Protein AF-A0A1H7V1J3-F1 (afdb_monomer_lite)

Radius of gyration: 24.58 Å; chains: 1; bounding box: 42×19×80 Å

Foldseek 3Di:
DVVVVVVVVVVVVVVVVVVVVVVPPDPPQPADAPVPQCKDKDDDQLWKIKIAGQGWHFKKKKWWFADPPPGDTDIDIFDTDTHGDMTMDGHPDGNRTDDIDMHHD

Secondary structure (DSSP, 8-state):
-HHHHHHHHHHHHHHHHHHHHHHH-----PPPPTTTTTEEEEEETTTEEEEEESSS-EEEEEEEEE-SSS--EEEEE---EETTSPEEEE-SSTT-EEEEEEEE-

Structure (mmCIF, N/CA/C/O backbone):
data_AF-A0A1H7V1J3-F1
#
_entry.id   AF-A0A1H7V1J3-F1
#
loop_
_atom_site.group_PDB
_atom_site.id
_atom_site.type_symbol
_atom_site.label_atom_id
_atom_site.label_alt_id
_atom_site.label_comp_id
_atom_site.label_asym_id
_atom_site.label_entity_id
_atom_site.label_seq_id
_atom_site.pdbx_PDB_ins_code
_atom_site.Cartn_x
_atom_site.Cartn_y
_atom_site.Cartn_z
_atom_site.occupancy
_atom_site.B_iso_or_equiv
_atom_site.auth_seq_id
_atom_site.auth_comp_id
_atom_site.auth_asym_id
_atom_site.auth_atom_id
_atom_site.pdbx_PDB_model_num
ATOM 1 N N . MET A 1 1 ? -21.817 -7.392 63.928 1.00 52.62 1 MET A N 1
ATOM 2 C CA . MET A 1 1 ? -20.624 -6.960 63.150 1.00 52.62 1 MET A CA 1
ATOM 3 C C . MET A 1 1 ? -20.350 -7.746 61.851 1.00 52.62 1 MET A C 1
ATOM 5 O O . MET A 1 1 ? -19.589 -7.249 61.032 1.00 52.62 1 MET A O 1
ATOM 9 N N . ARG A 1 2 ? -20.942 -8.930 61.594 1.00 58.50 2 ARG A N 1
ATOM 10 C CA . ARG A 1 2 ? -20.648 -9.720 60.371 1.00 58.50 2 ARG A CA 1
ATOM 11 C C . ARG A 1 2 ? -21.320 -9.210 59.073 1.00 58.50 2 ARG A C 1
ATOM 13 O O . ARG A 1 2 ? -20.748 -9.408 58.008 1.00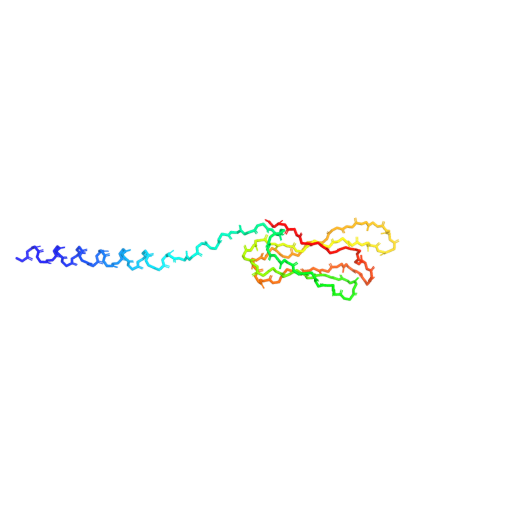 58.50 2 ARG A O 1
ATOM 20 N N . SER A 1 3 ? -22.463 -8.512 59.141 1.00 59.75 3 SER A N 1
ATOM 21 C CA . SER A 1 3 ? -23.171 -8.003 57.941 1.00 59.75 3 SER A CA 1
ATOM 22 C C . SER A 1 3 ? -22.531 -6.778 57.283 1.00 59.75 3 SER A C 1
ATOM 24 O O . SER A 1 3 ? -22.485 -6.711 56.060 1.00 59.75 3 SER A O 1
ATOM 26 N N . ALA A 1 4 ? -21.986 -5.836 58.059 1.00 56.97 4 ALA A N 1
ATOM 27 C CA . ALA A 1 4 ? -21.403 -4.606 57.508 1.00 56.97 4 ALA A CA 1
ATOM 28 C C . ALA A 1 4 ? -20.157 -4.879 56.641 1.00 56.97 4 ALA A C 1
ATOM 30 O O . ALA A 1 4 ? -19.987 -4.274 55.588 1.00 56.97 4 ALA A O 1
ATOM 31 N N . LYS A 1 5 ? -19.330 -5.862 57.031 1.00 56.19 5 LYS A N 1
ATOM 32 C CA . LYS A 1 5 ? -18.171 -6.302 56.234 1.00 56.19 5 LYS A CA 1
ATOM 33 C C . LYS A 1 5 ? -18.569 -6.924 54.892 1.00 56.19 5 LYS A C 1
ATOM 35 O O . LYS A 1 5 ? -17.848 -6.752 53.918 1.00 56.19 5 LYS A O 1
ATOM 40 N N . ARG A 1 6 ? -19.708 -7.626 54.831 1.00 60.03 6 ARG A N 1
ATOM 41 C CA . ARG A 1 6 ? -20.206 -8.227 53.583 1.00 60.03 6 ARG A CA 1
ATOM 42 C C . ARG A 1 6 ? -20.731 -7.162 52.621 1.00 60.03 6 ARG A C 1
ATOM 44 O O . ARG A 1 6 ? -20.384 -7.211 51.454 1.00 60.03 6 ARG A O 1
ATOM 51 N N . LEU A 1 7 ? -21.473 -6.173 53.122 1.00 61.53 7 LEU A N 1
ATOM 52 C CA . LEU A 1 7 ? -21.959 -5.043 52.317 1.00 61.53 7 LEU A CA 1
ATOM 53 C C . LEU A 1 7 ? -20.816 -4.207 51.724 1.00 61.53 7 LEU A C 1
ATOM 55 O O . LEU A 1 7 ? -20.851 -3.878 50.542 1.00 61.53 7 LEU A O 1
ATOM 59 N N . ALA A 1 8 ? -19.781 -3.922 52.519 1.00 63.12 8 ALA A N 1
ATOM 60 C CA . ALA A 1 8 ? -18.601 -3.208 52.039 1.00 63.12 8 ALA A CA 1
ATOM 61 C C . ALA A 1 8 ? -17.849 -3.996 50.951 1.00 63.12 8 ALA A C 1
ATOM 63 O O . ALA A 1 8 ? -17.452 -3.420 49.943 1.00 63.12 8 ALA A O 1
ATOM 64 N N . ALA A 1 9 ? -17.710 -5.317 51.111 1.00 62.62 9 ALA A N 1
ATOM 65 C CA . ALA A 1 9 ? -17.076 -6.165 50.103 1.00 62.62 9 ALA A CA 1
ATOM 66 C C . ALA A 1 9 ? -17.862 -6.183 48.779 1.00 62.62 9 ALA A C 1
ATOM 68 O O . ALA A 1 9 ? -17.265 -6.033 47.716 1.00 62.62 9 ALA A O 1
ATOM 69 N N . SER A 1 10 ? -19.194 -6.294 48.830 1.00 62.75 10 SER A N 1
ATOM 70 C CA . SER A 1 10 ? -20.047 -6.270 47.633 1.00 62.75 10 SER A CA 1
ATOM 71 C C . SER A 1 10 ? -19.961 -4.945 46.876 1.00 62.75 10 SER A C 1
ATOM 73 O O . SER A 1 10 ? -19.905 -4.943 45.650 1.00 62.75 10 SER A O 1
ATOM 75 N N . ALA A 1 11 ? -19.928 -3.822 47.600 1.00 64.31 11 ALA A N 1
ATOM 76 C CA . ALA A 1 11 ? -19.838 -2.494 47.001 1.00 64.31 11 ALA A CA 1
ATOM 77 C C . ALA A 1 11 ? -18.503 -2.283 46.275 1.00 64.31 11 ALA A C 1
ATOM 79 O O . ALA A 1 11 ? -18.497 -1.755 45.169 1.00 64.31 11 ALA A O 1
ATOM 80 N N . VAL A 1 12 ? -17.395 -2.749 46.864 1.00 69.31 12 VAL A N 1
ATOM 81 C CA . VAL A 1 12 ? -16.057 -2.676 46.254 1.00 69.31 12 VAL A CA 1
ATOM 82 C C . VAL A 1 12 ? -15.966 -3.538 44.998 1.00 69.31 12 VAL A C 1
ATOM 84 O O . VAL A 1 12 ? -15.387 -3.113 44.004 1.00 69.31 12 VAL A O 1
ATOM 87 N N . ILE A 1 13 ? -16.556 -4.736 45.014 1.00 67.94 13 ILE A N 1
ATOM 88 C CA . ILE A 1 13 ? -16.568 -5.605 43.833 1.00 67.94 13 ILE A CA 1
ATOM 89 C C . ILE A 1 13 ? -17.389 -4.954 42.720 1.00 67.94 13 ILE A C 1
ATOM 91 O O . ILE A 1 13 ? -16.896 -4.855 41.604 1.00 67.94 13 ILE A O 1
ATOM 95 N N . ALA A 1 14 ? -18.587 -4.448 43.031 1.00 66.81 14 ALA A N 1
ATOM 96 C CA . ALA A 1 14 ? -19.468 -3.817 42.052 1.00 66.81 14 ALA A CA 1
ATOM 97 C C . ALA A 1 14 ? -18.823 -2.586 41.395 1.00 66.81 14 ALA A C 1
ATOM 99 O O . ALA A 1 14 ? -18.857 -2.461 40.168 1.00 66.81 14 ALA A O 1
ATOM 100 N N . THR A 1 15 ? -18.189 -1.712 42.185 1.00 62.75 15 THR A N 1
ATOM 101 C CA . THR A 1 15 ? -17.474 -0.543 41.655 1.00 62.75 15 THR A CA 1
ATOM 102 C C . THR A 1 15 ? -16.237 -0.940 40.861 1.00 62.75 15 THR A C 1
ATOM 104 O O . THR A 1 15 ? -15.989 -0.342 39.818 1.00 62.75 15 THR A O 1
ATOM 107 N N . ALA A 1 16 ? -15.504 -1.978 41.275 1.00 61.44 16 ALA A N 1
ATOM 108 C CA . ALA A 1 16 ? -14.367 -2.491 40.516 1.00 61.44 16 ALA A CA 1
ATOM 109 C C . ALA A 1 16 ? -14.791 -3.090 39.165 1.00 61.44 16 ALA A C 1
ATOM 111 O O . ALA A 1 16 ? -14.152 -2.802 38.157 1.00 61.44 16 ALA A O 1
ATOM 112 N N . THR A 1 17 ? -15.884 -3.862 39.111 1.00 64.44 17 THR A N 1
ATOM 113 C CA . THR A 1 17 ? -16.438 -4.382 37.845 1.00 64.44 17 THR A CA 1
ATOM 114 C C . THR A 1 17 ? -16.991 -3.283 36.943 1.00 64.44 17 THR A C 1
ATOM 116 O O . THR A 1 17 ? -16.825 -3.345 35.729 1.00 64.44 17 THR A O 1
ATOM 119 N N . ALA A 1 18 ? -17.629 -2.258 37.514 1.00 60.00 18 ALA A N 1
ATOM 120 C CA . ALA A 1 18 ? -18.100 -1.120 36.733 1.00 60.00 18 ALA A CA 1
ATOM 121 C C . ALA A 1 18 ? -16.919 -0.324 36.154 1.00 60.00 18 ALA A C 1
ATOM 123 O O . ALA A 1 18 ? -16.937 0.040 34.980 1.00 60.00 18 ALA A O 1
ATOM 124 N N . ALA A 1 19 ? -15.864 -0.115 36.946 1.00 57.97 19 ALA A N 1
ATOM 125 C CA . ALA A 1 19 ? -14.651 0.562 36.505 1.00 57.97 19 ALA A CA 1
ATOM 126 C C . ALA A 1 19 ? -13.921 -0.218 35.400 1.00 57.97 19 ALA A C 1
ATOM 128 O O . ALA A 1 19 ? -13.510 0.383 34.412 1.00 57.97 19 ALA A O 1
ATOM 129 N N . THR A 1 20 ? -13.804 -1.546 35.500 1.00 59.47 20 THR A N 1
ATOM 130 C CA . THR A 1 20 ? -13.191 -2.354 34.430 1.00 59.47 20 THR A CA 1
ATOM 131 C C . THR A 1 20 ? -14.026 -2.371 33.152 1.00 59.47 20 THR A C 1
ATOM 133 O O . THR A 1 20 ? -13.452 -2.302 32.068 1.00 59.47 20 THR A O 1
ATOM 136 N N . ALA A 1 21 ? -15.359 -2.376 33.245 1.00 60.97 21 ALA A N 1
ATOM 137 C CA . ALA A 1 21 ? -16.229 -2.264 32.072 1.00 60.97 21 ALA A CA 1
ATOM 138 C C . ALA A 1 21 ? -16.096 -0.899 31.365 1.00 60.97 21 ALA A C 1
ATOM 140 O O . ALA A 1 21 ? -16.041 -0.844 30.139 1.00 60.97 21 ALA A O 1
ATOM 141 N N . LEU A 1 22 ? -15.987 0.195 32.127 1.00 59.12 22 LEU A N 1
ATOM 142 C CA . LEU A 1 22 ? -15.791 1.548 31.588 1.00 59.12 22 LEU A CA 1
ATOM 143 C C . LEU A 1 22 ? -14.421 1.730 30.919 1.00 59.12 22 LEU A C 1
ATOM 145 O O . LEU A 1 22 ? -14.325 2.429 29.916 1.00 59.12 22 LEU A O 1
ATOM 149 N N . VAL A 1 23 ? -13.372 1.085 31.436 1.00 58.66 23 VAL A N 1
ATOM 150 C CA . VAL A 1 23 ? -12.020 1.148 30.848 1.00 58.66 23 VAL A CA 1
ATOM 151 C C . VAL A 1 23 ? -11.883 0.228 29.624 1.00 58.66 23 VAL A C 1
ATOM 153 O O . VAL A 1 23 ? -11.101 0.520 28.725 1.00 58.66 23 VAL A O 1
ATOM 156 N N . GLY A 1 24 ? -12.662 -0.857 29.552 1.00 54.56 24 GLY A N 1
ATOM 157 C CA . GLY A 1 24 ? -12.685 -1.778 28.408 1.00 54.56 24 GLY A CA 1
ATOM 158 C C . GLY A 1 24 ? -13.578 -1.342 27.240 1.00 54.56 24 GLY A C 1
ATOM 159 O O . GLY A 1 24 ? -13.484 -1.917 26.159 1.00 54.56 24 GLY A O 1
ATOM 160 N N . GLY A 1 25 ? -14.430 -0.331 27.435 1.00 48.38 25 GLY A N 1
ATOM 161 C CA . GLY A 1 25 ? -15.327 0.228 26.419 1.00 48.38 25 GLY A CA 1
ATOM 162 C C . GLY A 1 25 ? -14.615 1.126 25.405 1.00 48.38 25 GLY A C 1
ATOM 163 O O . GLY A 1 25 ? -15.020 2.267 25.199 1.00 48.38 25 GLY A O 1
ATOM 164 N N . GLY A 1 26 ? -13.538 0.641 24.787 1.00 56.41 26 GLY A N 1
ATOM 165 C CA . GLY A 1 26 ? -12.984 1.280 23.599 1.00 56.41 26 GLY A CA 1
ATOM 166 C C . GLY A 1 26 ? -13.996 1.187 22.458 1.00 56.41 26 GLY A C 1
ATOM 167 O O . GLY A 1 26 ? -14.579 0.128 22.226 1.00 56.41 26 GLY A O 1
ATOM 168 N N . VAL A 1 27 ? -14.229 2.294 21.753 1.00 55.44 27 VAL A N 1
ATOM 169 C CA . VAL A 1 27 ? -15.036 2.288 20.530 1.00 55.44 27 VAL A CA 1
ATOM 170 C C . VAL A 1 27 ? -14.391 1.327 19.530 1.00 55.44 27 VAL A C 1
ATOM 172 O O . VAL A 1 27 ? -13.307 1.587 19.016 1.00 55.44 27 VAL A O 1
ATOM 175 N N . ALA A 1 28 ? -15.028 0.187 19.272 1.00 56.22 28 ALA A N 1
ATOM 176 C CA . ALA A 1 28 ? -14.642 -0.669 18.162 1.00 56.22 28 ALA A CA 1
ATOM 177 C C . ALA A 1 28 ? -14.957 0.105 16.876 1.00 56.22 28 ALA A C 1
ATOM 179 O O . ALA A 1 28 ? -16.103 0.143 16.429 1.00 56.22 28 ALA A O 1
ATOM 180 N N . GLN A 1 29 ? -13.964 0.810 16.330 1.00 64.25 29 GLN A N 1
ATOM 181 C CA . GLN A 1 29 ? -14.094 1.439 15.023 1.00 64.25 29 GLN A CA 1
ATOM 182 C C . GLN A 1 29 ? -14.300 0.315 14.007 1.00 64.25 29 GLN A C 1
ATOM 184 O O . GLN A 1 29 ? -13.418 -0.520 13.812 1.00 64.25 29 GLN A O 1
ATOM 189 N N . ALA A 1 30 ? -15.500 0.253 13.428 1.00 68.62 30 ALA A N 1
ATOM 190 C CA . ALA A 1 30 ? -15.822 -0.724 12.401 1.00 68.62 30 ALA A CA 1
ATOM 191 C C . ALA A 1 30 ? -14.848 -0.542 11.233 1.00 68.62 30 ALA A C 1
ATOM 193 O O . ALA A 1 30 ? -14.729 0.562 10.699 1.00 68.62 30 ALA A O 1
ATOM 194 N N . ASP A 1 31 ? -14.136 -1.614 10.886 1.00 82.19 31 ASP A N 1
ATOM 195 C CA . ASP A 1 31 ? -13.220 -1.608 9.753 1.00 82.19 31 ASP A CA 1
ATOM 196 C C . ASP A 1 31 ? -14.020 -1.372 8.472 1.00 82.19 31 ASP A C 1
ATOM 198 O O . ASP A 1 31 ? -14.978 -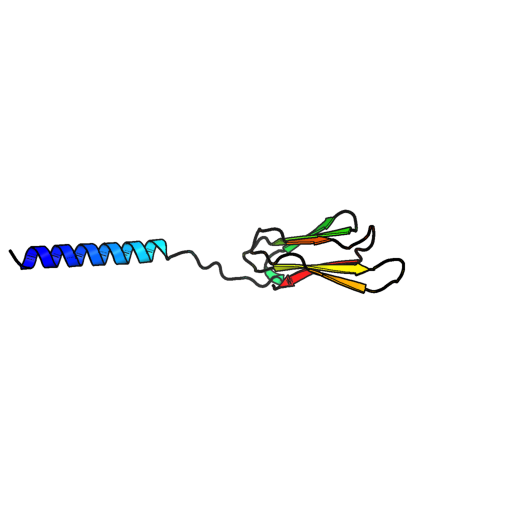2.101 8.187 1.00 82.19 31 ASP A O 1
ATOM 202 N N . VAL A 1 32 ? -13.668 -0.325 7.731 1.00 88.81 32 VAL A N 1
ATOM 203 C CA . VAL A 1 32 ? -14.265 -0.063 6.423 1.00 88.81 32 VAL A CA 1
ATOM 204 C C . VAL A 1 32 ? -13.401 -0.689 5.328 1.00 88.81 32 VAL A C 1
ATOM 206 O O . VAL A 1 32 ? -12.177 -0.601 5.395 1.00 88.81 32 VAL A O 1
ATOM 209 N N . PRO A 1 33 ? -13.990 -1.287 4.278 1.00 89.69 33 PRO A N 1
ATOM 210 C CA . PRO A 1 33 ? -13.222 -1.781 3.140 1.00 89.69 33 PRO A CA 1
ATOM 211 C C . PRO A 1 33 ? -12.354 -0.677 2.526 1.00 89.69 33 PRO A C 1
ATOM 213 O O . PRO A 1 33 ? -12.815 0.459 2.392 1.00 89.69 33 PRO A O 1
ATOM 216 N N . VAL A 1 34 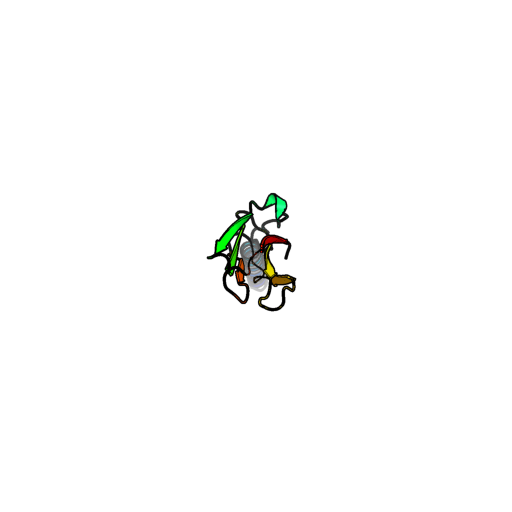? -11.149 -1.010 2.052 1.00 89.31 34 VAL A N 1
ATOM 217 C CA . VAL A 1 34 ? -10.224 -0.034 1.433 1.00 89.31 34 VAL A CA 1
ATOM 218 C C . VAL A 1 34 ? -10.854 0.832 0.333 1.00 89.31 34 VAL A C 1
ATOM 220 O O . VAL A 1 34 ? -10.528 2.010 0.217 1.00 89.31 34 VAL A O 1
ATOM 223 N N . GLY A 1 35 ? -11.808 0.297 -0.440 1.00 85.31 35 GLY A N 1
ATOM 224 C CA . GLY A 1 35 ? -12.523 1.055 -1.479 1.00 85.31 35 GLY A CA 1
ATOM 225 C C . GLY A 1 35 ? -13.459 2.147 -0.942 1.00 85.31 35 GLY A C 1
ATOM 226 O O . GLY A 1 35 ? -13.849 3.041 -1.685 1.00 85.31 35 GLY A O 1
ATOM 227 N N . GLN A 1 36 ? -13.812 2.083 0.341 1.00 88.44 36 GLN A N 1
ATOM 228 C CA . GLN A 1 36 ? -14.611 3.080 1.053 1.00 88.44 36 GLN A CA 1
ATOM 229 C C . GLN A 1 36 ? -13.758 3.931 1.998 1.00 88.44 36 GLN A C 1
ATOM 231 O O . GLN A 1 36 ? -14.222 4.973 2.444 1.00 88.44 36 GLN A O 1
ATOM 236 N N . ALA A 1 37 ? -12.516 3.526 2.278 1.00 88.50 37 ALA A N 1
ATOM 237 C CA . ALA A 1 37 ? -11.680 4.124 3.311 1.00 88.50 37 ALA A CA 1
ATOM 238 C C . ALA A 1 37 ? -10.983 5.446 2.927 1.00 88.50 37 ALA A C 1
ATOM 240 O O . ALA A 1 37 ? -10.166 5.953 3.697 1.00 88.50 37 ALA A O 1
ATOM 241 N N . ASN A 1 38 ? -11.300 5.985 1.743 1.00 92.38 38 ASN A N 1
ATOM 242 C CA . ASN A 1 38 ? -10.699 7.178 1.142 1.00 92.38 38 ASN A CA 1
ATOM 243 C C . ASN A 1 38 ? -9.161 7.175 1.232 1.00 92.38 38 ASN A C 1
ATOM 245 O O . ASN A 1 38 ? -8.550 8.009 1.898 1.00 92.38 38 ASN A O 1
ATOM 249 N N . CYS A 1 39 ? -8.541 6.165 0.618 1.00 93.38 39 CYS A N 1
ATOM 250 C CA . CYS A 1 39 ? -7.094 5.997 0.632 1.00 93.38 39 CYS A CA 1
ATOM 251 C C . CYS A 1 39 ? -6.409 6.812 -0.466 1.00 93.38 39 CYS A C 1
ATOM 253 O O . CYS A 1 39 ? -6.719 6.670 -1.650 1.00 93.38 39 CYS A O 1
ATOM 255 N N . HIS A 1 40 ? -5.414 7.597 -0.073 1.00 94.12 40 HIS A N 1
ATOM 256 C CA . HIS A 1 40 ? -4.568 8.382 -0.962 1.00 94.12 40 HIS A CA 1
ATOM 257 C C . HIS A 1 40 ? -3.259 7.655 -1.239 1.00 94.12 40 HIS A C 1
ATOM 259 O O . HIS A 1 40 ? -2.650 7.078 -0.336 1.00 94.12 40 HIS A O 1
ATOM 265 N N . LEU A 1 41 ? -2.820 7.701 -2.496 1.00 94.56 41 LEU A N 1
ATOM 266 C CA . LEU A 1 41 ? -1.562 7.119 -2.949 1.00 94.56 41 LEU A CA 1
ATOM 267 C C . LEU A 1 41 ? -0.570 8.227 -3.291 1.00 94.56 41 LEU A C 1
ATOM 269 O O 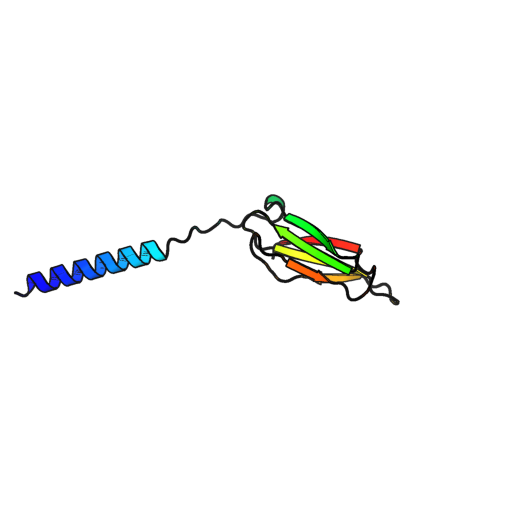. LEU A 1 41 ? -0.883 9.133 -4.062 1.00 94.56 41 LEU A O 1
ATOM 273 N N . TYR A 1 42 ? 0.646 8.118 -2.769 1.00 93.44 42 TYR A N 1
ATOM 274 C CA . TYR A 1 42 ? 1.709 9.090 -2.994 1.00 93.44 42 TYR A CA 1
ATOM 275 C C . TYR A 1 42 ? 2.902 8.413 -3.672 1.00 93.44 42 TYR A C 1
ATOM 277 O O . TYR A 1 42 ? 3.551 7.570 -3.047 1.00 93.44 42 TYR A O 1
ATOM 285 N N . PRO A 1 43 ? 3.217 8.747 -4.936 1.00 91.69 43 PRO A N 1
ATOM 286 C CA . PRO A 1 43 ? 4.428 8.267 -5.585 1.00 91.69 43 PRO A CA 1
ATOM 287 C C . PRO A 1 43 ? 5.668 8.943 -4.993 1.00 91.69 43 PRO A C 1
ATOM 289 O O . PRO A 1 43 ? 5.692 10.153 -4.773 1.00 91.69 43 PRO A O 1
ATOM 292 N N . ILE A 1 44 ? 6.728 8.165 -4.787 1.00 90.06 44 ILE A N 1
ATOM 293 C CA . ILE A 1 44 ? 8.034 8.642 -4.333 1.00 90.06 44 ILE A CA 1
ATOM 294 C C . ILE A 1 44 ? 9.037 8.414 -5.461 1.00 90.06 44 ILE A C 1
ATOM 296 O O . ILE A 1 44 ? 9.373 7.270 -5.753 1.00 90.06 44 ILE A O 1
ATOM 300 N N . PHE A 1 45 ? 9.504 9.494 -6.095 1.00 85.81 45 PHE A N 1
ATOM 301 C CA . PHE A 1 45 ? 10.635 9.520 -7.042 1.00 85.81 45 PHE A CA 1
ATOM 302 C C . PHE A 1 45 ? 10.683 8.384 -8.095 1.00 85.81 45 PHE A C 1
ATOM 304 O O . PHE A 1 45 ? 11.767 7.934 -8.461 1.00 85.81 45 PHE A O 1
ATOM 311 N N . ASN A 1 46 ? 9.534 7.887 -8.577 1.00 83.94 46 ASN A N 1
ATOM 312 C CA . ASN A 1 46 ? 9.433 6.700 -9.452 1.00 83.94 46 ASN A CA 1
ATOM 313 C C . ASN A 1 46 ? 10.183 5.450 -8.934 1.00 83.94 46 ASN A C 1
ATOM 315 O O . ASN A 1 46 ? 10.541 4.553 -9.702 1.00 83.94 46 ASN A O 1
ATOM 319 N N . THR A 1 47 ? 10.427 5.386 -7.628 1.00 90.44 47 THR A N 1
ATOM 320 C CA . THR A 1 47 ? 11.109 4.294 -6.926 1.00 90.44 47 THR A CA 1
ATOM 321 C C . THR A 1 47 ? 10.237 3.677 -5.856 1.00 90.44 47 THR A C 1
ATOM 323 O O . THR A 1 47 ? 10.487 2.546 -5.473 1.00 90.44 47 THR A O 1
ATOM 326 N N . GLY A 1 48 ? 9.221 4.372 -5.357 1.00 92.56 48 GLY A N 1
ATOM 327 C CA . GLY A 1 48 ? 8.383 3.869 -4.281 1.00 92.56 48 GLY A CA 1
ATOM 328 C C . GLY A 1 48 ? 7.002 4.487 -4.265 1.00 92.56 48 GLY A C 1
ATOM 329 O O . GLY A 1 48 ? 6.660 5.348 -5.076 1.00 92.56 48 GLY A O 1
ATOM 330 N N . GLY A 1 49 ? 6.201 4.032 -3.317 1.00 94.81 49 GLY A N 1
ATOM 331 C CA . GLY A 1 49 ? 4.858 4.537 -3.114 1.00 94.81 49 GLY A CA 1
ATOM 332 C C . GLY A 1 49 ? 4.459 4.441 -1.655 1.00 94.81 49 GLY A C 1
ATOM 333 O O . GLY A 1 49 ? 4.923 3.561 -0.927 1.00 94.81 49 GLY A O 1
ATOM 334 N N . MET A 1 50 ? 3.594 5.359 -1.248 1.00 95.06 50 MET A N 1
ATOM 335 C CA . MET A 1 50 ? 2.952 5.361 0.059 1.00 95.06 50 MET A CA 1
ATOM 336 C C . MET A 1 50 ? 1.444 5.324 -0.115 1.00 95.06 50 MET A C 1
ATOM 338 O O . MET A 1 50 ? 0.919 5.859 -1.090 1.00 95.06 50 MET A O 1
ATOM 342 N N . ALA A 1 51 ? 0.765 4.722 0.849 1.00 94.44 51 ALA A N 1
ATOM 343 C CA . ALA A 1 51 ? -0.674 4.787 1.004 1.00 94.44 51 ALA A CA 1
ATOM 344 C C . ALA A 1 51 ? -1.014 5.344 2.389 1.00 94.44 51 ALA A C 1
ATOM 346 O O . ALA A 1 51 ? -0.331 5.044 3.374 1.00 94.44 51 ALA A O 1
ATOM 347 N N . ASN A 1 52 ? -2.063 6.157 2.449 1.00 94.25 52 ASN A N 1
ATOM 348 C CA . ASN A 1 52 ? -2.647 6.647 3.691 1.00 94.25 52 ASN A CA 1
ATOM 349 C C . ASN A 1 52 ? -4.169 6.652 3.558 1.00 94.25 52 ASN A C 1
ATOM 351 O O . ASN A 1 52 ? -4.674 7.173 2.566 1.00 94.25 52 ASN A O 1
ATOM 355 N N . CYS A 1 53 ? -4.887 6.077 4.519 1.00 93.62 53 CYS A N 1
ATOM 356 C CA . CYS A 1 53 ? -6.344 6.004 4.479 1.00 93.62 53 CYS A CA 1
ATOM 357 C C . CYS A 1 53 ? -6.970 6.908 5.534 1.00 93.62 53 CYS A C 1
ATOM 359 O O . CYS A 1 53 ? -6.541 6.937 6.687 1.00 93.62 53 CYS A O 1
ATOM 361 N N . GLU A 1 54 ? -8.016 7.639 5.149 1.00 91.50 54 GLU A N 1
ATOM 362 C CA . GLU A 1 54 ? -8.638 8.583 6.071 1.00 91.50 54 GLU A CA 1
ATOM 363 C C . GLU A 1 54 ? -9.535 7.896 7.111 1.00 91.50 54 GLU A C 1
ATOM 365 O O . GLU A 1 54 ? -9.685 8.360 8.246 1.00 91.50 54 GLU A O 1
ATOM 370 N N . LEU A 1 55 ? -10.143 6.777 6.728 1.00 91.94 55 LEU A N 1
ATOM 371 C CA . LEU A 1 55 ? -11.045 6.021 7.587 1.00 91.94 55 LEU A CA 1
ATOM 372 C C . LEU A 1 55 ? -10.355 4.787 8.186 1.00 91.94 55 LEU A C 1
ATOM 374 O O . LEU A 1 55 ? -9.385 4.284 7.619 1.00 91.94 55 LEU A O 1
ATOM 378 N N . PRO A 1 56 ? -10.848 4.283 9.334 1.00 89.94 56 PRO A N 1
ATOM 379 C CA . PRO A 1 56 ? -10.321 3.084 9.985 1.00 89.94 56 PRO A CA 1
ATOM 380 C C . PRO A 1 56 ? -10.402 1.852 9.073 1.00 89.94 56 PRO A C 1
ATOM 382 O O . PRO A 1 56 ? -11.461 1.248 8.926 1.00 89.94 56 PRO A O 1
ATOM 385 N N . THR A 1 57 ? -9.271 1.484 8.472 1.00 92.75 57 THR A N 1
ATOM 386 C CA . THR A 1 57 ? -9.127 0.288 7.636 1.00 92.75 57 THR A CA 1
ATOM 387 C C . THR A 1 57 ? -7.747 -0.332 7.795 1.00 92.75 57 THR A C 1
ATOM 389 O O . THR A 1 57 ? -6.745 0.391 7.883 1.00 92.75 57 THR A O 1
ATOM 392 N N . TRP A 1 58 ? -7.673 -1.659 7.803 1.00 92.81 58 TRP A N 1
ATOM 393 C CA . TRP A 1 58 ? -6.413 -2.369 7.597 1.00 92.81 58 TRP A CA 1
ATOM 394 C C . TRP A 1 58 ? -6.027 -2.351 6.119 1.00 92.81 58 TRP A C 1
ATOM 396 O O . TRP A 1 58 ? -6.673 -2.966 5.268 1.00 92.81 58 TRP A O 1
ATOM 406 N N . HIS A 1 59 ? -4.935 -1.658 5.814 1.00 94.44 59 HIS A N 1
ATOM 407 C CA . HIS A 1 59 ? -4.465 -1.471 4.451 1.00 94.44 59 HIS A CA 1
ATOM 408 C C . HIS A 1 59 ? -2.960 -1.694 4.328 1.00 94.44 59 HIS A C 1
ATOM 410 O O . HIS A 1 59 ? -2.192 -1.562 5.283 1.00 94.44 59 HIS A O 1
ATOM 416 N N . GLN A 1 60 ? -2.530 -2.005 3.111 1.00 95.94 60 GLN A N 1
ATOM 417 C CA . GLN A 1 60 ? -1.123 -2.055 2.733 1.00 95.94 60 GLN A CA 1
ATOM 418 C C . GLN A 1 60 ? -0.951 -1.535 1.304 1.00 95.94 60 GLN A C 1
ATOM 420 O O . GLN A 1 60 ? -1.808 -1.750 0.439 1.00 95.94 60 GLN A O 1
ATOM 425 N N . VAL A 1 61 ? 0.158 -0.844 1.039 1.00 96.38 61 VAL A N 1
ATOM 426 C CA . VAL A 1 61 ? 0.510 -0.445 -0.327 1.00 96.38 61 VAL A CA 1
ATOM 427 C C . VAL A 1 61 ? 1.082 -1.645 -1.083 1.00 96.38 61 VAL A C 1
ATOM 429 O O . VAL A 1 61 ? 1.926 -2.375 -0.564 1.00 96.38 61 VAL A O 1
ATOM 432 N N . LYS A 1 62 ? 0.644 -1.842 -2.325 1.00 96.62 62 LYS A N 1
ATOM 433 C CA . LYS A 1 62 ? 1.202 -2.803 -3.275 1.00 96.62 62 LYS A CA 1
ATOM 434 C C . LYS A 1 62 ? 1.827 -2.037 -4.431 1.00 96.62 62 LYS A C 1
ATOM 436 O O . LYS A 1 62 ? 1.149 -1.319 -5.164 1.00 96.62 62 LYS A O 1
ATOM 441 N N . LEU A 1 63 ? 3.125 -2.217 -4.616 1.00 96.50 63 LEU A N 1
ATOM 442 C CA . LEU A 1 63 ? 3.859 -1.677 -5.748 1.00 96.50 63 LEU A CA 1
ATOM 443 C C . LEU A 1 63 ? 4.051 -2.762 -6.792 1.00 96.50 63 LEU A C 1
ATOM 445 O O . LEU A 1 63 ? 4.422 -3.889 -6.465 1.00 96.50 63 LEU A O 1
ATOM 449 N N . THR A 1 64 ? 3.842 -2.406 -8.053 1.00 95.31 64 THR A N 1
ATOM 450 C CA . THR A 1 64 ? 4.310 -3.203 -9.187 1.00 95.31 64 THR A CA 1
ATOM 451 C C . THR A 1 64 ? 5.606 -2.584 -9.684 1.00 95.31 64 THR A C 1
ATOM 453 O O . THR A 1 64 ? 5.630 -1.424 -10.106 1.00 95.31 64 THR A O 1
ATOM 456 N N . CYS A 1 65 ? 6.682 -3.356 -9.617 1.00 93.88 65 CYS A N 1
ATOM 457 C CA . CYS A 1 65 ? 8.030 -2.936 -9.957 1.00 93.88 65 CYS A CA 1
ATOM 458 C C . CYS A 1 65 ? 8.558 -3.742 -11.150 1.00 93.88 65 CYS A C 1
ATOM 460 O O . CYS A 1 65 ? 8.178 -4.897 -11.341 1.00 93.88 65 CYS A O 1
ATOM 462 N N . VAL A 1 66 ? 9.462 -3.152 -11.926 1.00 92.06 66 VAL A N 1
ATOM 463 C CA . VAL A 1 66 ? 10.211 -3.817 -12.999 1.00 92.06 66 VAL A CA 1
ATOM 464 C C . VAL A 1 66 ? 11.682 -3.845 -12.619 1.00 92.06 66 VAL A C 1
ATOM 466 O O . VAL A 1 66 ? 12.273 -2.809 -12.324 1.00 92.06 66 VAL A O 1
ATOM 469 N N . ALA A 1 67 ? 12.281 -5.030 -12.618 1.00 84.62 67 ALA A N 1
ATOM 470 C CA . ALA A 1 67 ? 13.721 -5.155 -12.456 1.00 84.62 67 ALA A CA 1
ATOM 471 C C . ALA A 1 67 ? 14.439 -4.824 -13.773 1.00 84.62 67 ALA A C 1
ATOM 473 O O . ALA A 1 67 ? 13.954 -5.133 -14.859 1.00 84.62 67 ALA A O 1
ATOM 474 N N . TRP A 1 68 ? 15.611 -4.202 -13.680 1.00 74.88 68 TRP A N 1
ATOM 475 C CA . TRP A 1 68 ? 16.497 -3.917 -14.810 1.00 74.88 68 TRP A CA 1
ATOM 476 C C . TRP A 1 68 ? 17.881 -4.499 -14.479 1.00 74.88 68 TRP A C 1
ATOM 478 O O . TRP A 1 68 ? 18.264 -4.431 -13.309 1.00 74.88 68 TRP A O 1
ATOM 488 N N . PRO A 1 69 ? 18.652 -5.090 -15.419 1.00 71.12 69 PRO A N 1
ATOM 489 C CA . PRO A 1 69 ? 18.464 -5.195 -16.876 1.00 71.12 69 PRO A CA 1
ATOM 490 C C . PRO A 1 69 ? 17.589 -6.356 -17.367 1.00 71.12 69 PRO A C 1
ATOM 492 O O . PRO A 1 69 ? 17.321 -6.439 -18.562 1.00 71.12 69 PRO A O 1
ATOM 495 N N . VAL A 1 70 ? 17.148 -7.257 -16.487 1.00 76.88 70 VAL A N 1
ATOM 496 C CA . VAL A 1 70 ? 16.256 -8.365 -16.863 1.00 76.88 70 VAL A CA 1
ATOM 497 C C . VAL A 1 70 ? 14.818 -7.945 -16.552 1.00 76.88 70 VAL A C 1
ATOM 499 O O . VAL A 1 70 ? 14.485 -7.890 -15.369 1.00 76.88 70 VAL A O 1
ATOM 502 N N . PRO A 1 71 ? 13.972 -7.647 -17.560 1.00 75.94 71 PRO A N 1
ATOM 503 C CA . PRO A 1 71 ? 12.659 -7.039 -17.359 1.00 75.94 71 PRO A CA 1
ATOM 504 C C . PRO A 1 71 ? 11.651 -8.064 -16.835 1.00 75.94 71 PRO A C 1
ATOM 506 O O . PRO A 1 71 ? 10.786 -8.543 -17.565 1.00 75.94 71 PRO A O 1
ATOM 509 N N . PHE A 1 72 ? 11.763 -8.412 -15.555 1.00 88.19 72 PHE A N 1
ATOM 510 C CA . PHE A 1 72 ? 10.726 -9.146 -14.845 1.00 88.19 72 PHE A CA 1
ATOM 511 C C . PHE A 1 72 ? 9.919 -8.193 -13.967 1.00 88.19 72 PHE A C 1
ATOM 513 O O . PHE A 1 72 ? 10.455 -7.279 -13.335 1.00 88.19 72 PHE A O 1
ATOM 520 N N . VAL A 1 73 ? 8.608 -8.419 -13.947 1.00 93.06 73 VAL A N 1
ATOM 521 C CA . VAL A 1 73 ? 7.676 -7.705 -13.079 1.00 93.06 73 VAL A CA 1
ATOM 522 C C . VAL A 1 73 ? 7.624 -8.427 -11.741 1.00 93.06 73 VAL A C 1
ATOM 524 O O . VAL A 1 73 ? 7.437 -9.642 -11.696 1.00 93.06 73 VAL A O 1
ATOM 527 N N . TYR A 1 74 ? 7.772 -7.684 -10.652 1.00 92.88 74 TYR A N 1
ATOM 528 C CA . TYR A 1 74 ? 7.618 -8.197 -9.297 1.00 92.88 74 TYR A CA 1
ATOM 529 C C . TYR A 1 74 ? 6.768 -7.248 -8.456 1.00 92.88 74 TYR A C 1
ATOM 531 O O . TYR A 1 74 ? 6.566 -6.083 -8.805 1.00 92.88 74 TYR A O 1
ATOM 539 N N . TRP A 1 75 ? 6.265 -7.759 -7.335 1.00 94.81 75 TRP A N 1
ATOM 540 C CA . TRP A 1 75 ? 5.472 -6.977 -6.395 1.00 94.81 75 TRP A CA 1
ATOM 541 C C . TRP A 1 75 ? 6.236 -6.750 -5.100 1.00 94.81 75 TRP A C 1
ATOM 543 O O . TRP A 1 75 ? 6.857 -7.669 -4.566 1.00 94.81 75 TRP A O 1
ATOM 553 N N . LYS A 1 76 ? 6.154 -5.526 -4.584 1.00 94.38 76 LYS A N 1
ATOM 554 C CA . LYS A 1 76 ? 6.597 -5.172 -3.233 1.00 94.38 76 LYS A CA 1
ATOM 555 C C . LYS A 1 76 ? 5.380 -4.724 -2.442 1.00 94.38 76 LYS A C 1
ATOM 557 O O . LYS A 1 76 ? 4.582 -3.933 -2.939 1.00 94.38 76 LYS A O 1
ATOM 562 N N . TYR A 1 77 ? 5.263 -5.224 -1.224 1.00 95.50 77 TYR A N 1
ATOM 563 C CA . TYR A 1 77 ? 4.202 -4.853 -0.299 1.00 95.50 77 TYR A CA 1
ATOM 564 C C . TYR A 1 77 ? 4.802 -4.010 0.818 1.00 95.50 77 TYR A C 1
ATOM 566 O O . TYR A 1 77 ? 5.908 -4.294 1.285 1.00 95.50 77 TYR A O 1
ATOM 574 N N . GLY A 1 78 ? 4.098 -2.953 1.203 1.00 95.56 78 GLY A N 1
ATOM 575 C CA . GLY A 1 78 ? 4.428 -2.195 2.401 1.00 95.56 78 GLY A CA 1
ATOM 576 C C . GLY A 1 78 ? 3.991 -2.923 3.671 1.00 95.56 78 GLY A C 1
ATOM 577 O O . GLY A 1 78 ? 3.365 -3.982 3.606 1.00 95.56 78 GLY A O 1
ATOM 578 N N . PRO A 1 79 ? 4.295 -2.356 4.847 1.00 95.75 79 PRO A N 1
ATOM 579 C CA . PRO A 1 79 ? 3.765 -2.862 6.101 1.00 95.75 79 PRO A CA 1
ATOM 580 C C . PRO A 1 79 ? 2.242 -2.708 6.138 1.00 95.75 79 PRO A C 1
ATOM 582 O O . PRO A 1 79 ? 1.691 -1.735 5.617 1.00 95.75 79 PRO A O 1
ATOM 585 N N . VAL A 1 80 ? 1.578 -3.648 6.804 1.00 95.00 80 VAL A N 1
ATOM 586 C CA . VAL A 1 80 ? 0.157 -3.548 7.142 1.00 95.00 80 VAL A CA 1
ATOM 587 C C . VAL A 1 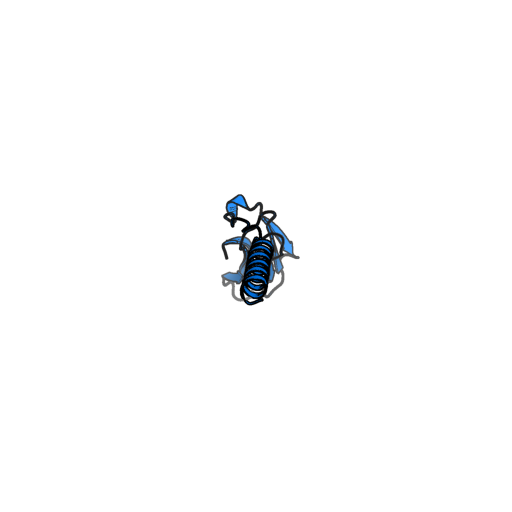80 ? -0.034 -2.432 8.164 1.00 95.00 80 VAL A C 1
ATOM 589 O O . VAL A 1 80 ? 0.651 -2.399 9.187 1.00 95.00 80 VAL A O 1
ATOM 592 N N . GLN A 1 81 ? -0.944 -1.509 7.874 1.00 94.06 81 GLN A N 1
ATOM 593 C CA . GLN A 1 81 ? -1.204 -0.323 8.680 1.00 94.06 81 GLN A CA 1
ATOM 594 C C . GLN A 1 81 ? -2.700 -0.120 8.878 1.00 94.06 81 GLN A C 1
ATOM 596 O O . GLN A 1 81 ? -3.510 -0.529 8.050 1.00 94.06 81 GLN A O 1
ATOM 601 N N . TYR A 1 82 ? -3.062 0.521 9.986 1.00 90.38 82 TYR A N 1
ATOM 602 C CA . TYR A 1 82 ? -4.454 0.790 10.333 1.00 90.38 82 TYR A CA 1
ATOM 603 C C . TYR A 1 82 ? -4.794 2.276 10.214 1.00 90.38 82 TYR A C 1
ATOM 605 O O . TYR A 1 82 ? -4.106 3.127 10.782 1.00 90.38 82 TYR A O 1
ATOM 613 N N . GLY A 1 83 ? -5.880 2.573 9.500 1.00 87.25 83 GLY A N 1
ATOM 614 C CA . GLY A 1 83 ? -6.442 3.912 9.345 1.00 87.25 83 GLY A CA 1
ATOM 615 C C . GLY A 1 83 ? -5.437 4.923 8.797 1.00 87.25 83 GLY A C 1
ATOM 616 O O . GLY A 1 83 ? -4.869 4.731 7.727 1.00 87.25 83 GLY A O 1
ATOM 617 N N . GLN A 1 84 ? -5.196 5.975 9.576 1.00 88.38 84 GLN A N 1
ATOM 618 C CA . GLN A 1 84 ? -4.364 7.130 9.218 1.00 88.38 84 GLN A CA 1
ATOM 619 C C . GLN A 1 84 ? -2.854 6.846 9.262 1.00 88.38 84 GLN A C 1
ATOM 621 O O . GLN A 1 84 ? -2.045 7.742 9.015 1.00 88.38 84 GLN A O 1
ATOM 626 N N . ASN A 1 85 ? -2.441 5.623 9.600 1.00 90.75 85 ASN A N 1
ATOM 627 C CA . ASN A 1 85 ? -1.034 5.242 9.550 1.00 90.75 85 ASN A CA 1
ATOM 628 C C . ASN A 1 85 ? -0.568 5.079 8.097 1.00 90.75 85 ASN A C 1
ATOM 630 O O . ASN A 1 85 ? -1.326 4.656 7.232 1.00 90.75 85 ASN A O 1
ATOM 634 N N . GLN A 1 86 ? 0.695 5.409 7.817 1.00 91.56 86 GLN A N 1
ATOM 635 C CA . GLN A 1 86 ? 1.253 5.290 6.467 1.00 91.56 86 GLN A CA 1
ATOM 636 C C . GLN A 1 86 ? 1.854 3.912 6.203 1.00 91.56 86 GLN A C 1
ATOM 638 O O . GLN A 1 86 ? 2.785 3.485 6.893 1.00 91.56 86 GLN A O 1
ATOM 643 N N . SER A 1 87 ? 1.384 3.261 5.138 1.00 94.75 87 SER A N 1
ATOM 644 C CA . SER A 1 87 ? 2.045 2.101 4.535 1.00 94.75 87 SER A CA 1
ATOM 645 C C . SER A 1 87 ? 2.956 2.571 3.403 1.00 94.75 87 SER A C 1
ATOM 647 O O . SER A 1 87 ? 2.521 3.328 2.539 1.00 94.75 87 SER A O 1
ATOM 649 N N . TRP A 1 88 ? 4.219 2.146 3.390 1.00 95.31 88 TRP A N 1
ATOM 650 C CA . TRP A 1 88 ? 5.200 2.561 2.386 1.00 95.31 88 TRP A CA 1
ATOM 651 C C . TRP A 1 88 ? 6.044 1.382 1.904 1.00 95.31 88 TRP A C 1
ATOM 653 O O . TRP A 1 88 ? 6.329 0.453 2.658 1.00 95.31 88 TRP A O 1
ATOM 663 N N . ALA A 1 89 ? 6.453 1.430 0.639 1.00 96.06 89 ALA A N 1
ATOM 664 C CA . ALA A 1 89 ? 7.381 0.473 0.050 1.00 96.06 89 ALA A CA 1
ATOM 665 C C . ALA A 1 89 ? 8.236 1.140 -1.037 1.00 96.06 89 ALA A C 1
ATOM 667 O O . ALA A 1 89 ? 7.925 2.233 -1.522 1.00 96.06 89 ALA A O 1
ATOM 668 N N . SER A 1 90 ? 9.306 0.458 -1.445 1.00 94.62 90 SER A N 1
ATOM 669 C CA . SER A 1 90 ? 10.153 0.861 -2.566 1.00 94.62 90 SER A CA 1
ATOM 670 C C . SER A 1 90 ? 10.556 -0.329 -3.442 1.00 94.62 90 SER A C 1
ATOM 672 O O . SER A 1 90 ? 10.728 -1.460 -2.979 1.00 94.62 90 SER A O 1
ATOM 674 N N . CYS A 1 91 ? 10.691 -0.054 -4.733 1.00 93.06 91 CYS A N 1
ATOM 675 C CA . CYS A 1 91 ? 11.348 -0.885 -5.725 1.00 93.06 91 CYS A CA 1
ATOM 676 C C . CYS A 1 91 ? 12.875 -0.790 -5.571 1.00 93.06 91 CYS A C 1
ATOM 678 O O . CYS A 1 91 ? 13.411 0.200 -5.075 1.00 93.06 91 CYS A O 1
ATOM 680 N N . ASP A 1 92 ? 13.585 -1.803 -6.058 1.00 89.44 92 ASP A N 1
ATOM 681 C CA . ASP A 1 92 ? 15.038 -1.937 -5.889 1.00 89.44 92 ASP A CA 1
ATOM 682 C C . ASP A 1 92 ? 15.868 -1.008 -6.802 1.00 89.44 92 ASP A C 1
ATOM 684 O O . ASP A 1 92 ? 17.095 -0.998 -6.737 1.00 89.44 92 ASP A O 1
ATOM 688 N N . SER A 1 93 ? 15.241 -0.244 -7.703 1.00 86.75 93 SER A N 1
ATOM 689 C CA . SER A 1 93 ? 15.947 0.586 -8.691 1.00 86.75 93 SER A CA 1
ATOM 690 C C . SER A 1 93 ? 15.178 1.849 -9.072 1.00 86.75 93 SER A C 1
ATOM 692 O O . SER A 1 93 ? 13.954 1.918 -8.952 1.00 86.75 93 SER A O 1
ATOM 694 N N . LEU A 1 94 ? 15.912 2.855 -9.557 1.00 84.31 94 LEU A N 1
ATOM 695 C CA . LEU A 1 94 ? 15.337 4.097 -10.07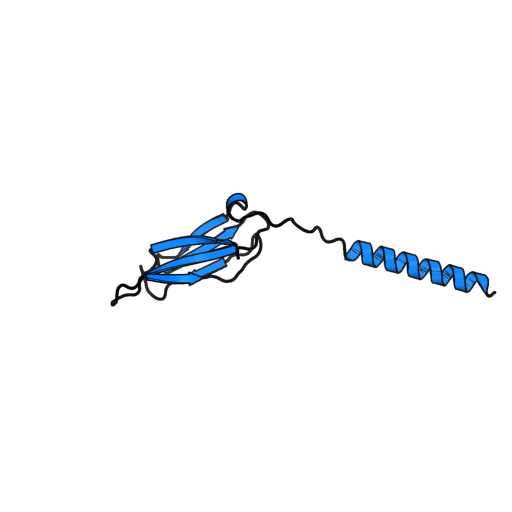6 1.00 84.31 94 LEU A CA 1
ATOM 696 C C . LEU A 1 94 ? 14.480 3.828 -11.318 1.00 84.31 94 LEU A C 1
ATOM 698 O O . LEU A 1 94 ? 14.882 3.050 -12.178 1.00 84.31 94 LEU A O 1
ATOM 702 N N . ASN A 1 95 ? 13.314 4.477 -11.416 1.00 86.31 95 ASN A N 1
ATOM 703 C CA . ASN A 1 95 ? 12.333 4.279 -12.495 1.00 86.31 95 ASN A CA 1
ATOM 704 C C . ASN A 1 95 ? 11.799 2.841 -12.634 1.00 86.31 95 ASN A C 1
ATOM 706 O O . ASN A 1 95 ? 11.216 2.495 -13.659 1.00 86.31 95 ASN A O 1
ATOM 710 N N . ALA A 1 96 ? 11.967 2.005 -11.607 1.00 90.69 96 ALA A N 1
ATOM 711 C CA . ALA A 1 96 ? 11.417 0.654 -11.592 1.00 90.69 96 ALA A CA 1
ATOM 712 C C . ALA A 1 96 ? 9.915 0.629 -11.278 1.00 90.69 96 ALA A C 1
ATOM 714 O O . ALA A 1 96 ? 9.268 -0.392 -11.499 1.00 90.69 96 ALA A O 1
ATOM 715 N N . LEU A 1 97 ? 9.346 1.708 -10.736 1.00 92.88 97 LEU A N 1
ATOM 716 C CA . LEU A 1 97 ? 7.942 1.746 -10.341 1.00 92.88 97 LEU A CA 1
ATOM 717 C C . LEU A 1 97 ? 7.015 1.864 -11.556 1.00 92.88 97 LEU A C 1
ATOM 719 O O . LEU A 1 97 ? 7.120 2.805 -12.336 1.00 92.88 97 LEU A O 1
ATOM 723 N N . THR A 1 98 ? 6.051 0.949 -11.664 1.00 92.69 98 THR A N 1
ATOM 724 C CA . THR A 1 98 ? 5.054 0.950 -12.754 1.00 92.69 98 THR A CA 1
ATOM 725 C C . THR A 1 98 ? 3.632 1.209 -12.280 1.00 92.69 98 THR A C 1
ATOM 727 O O . THR A 1 98 ? 2.836 1.797 -13.008 1.00 92.69 98 THR A O 1
ATOM 730 N N . ARG A 1 99 ? 3.290 0.768 -11.067 1.00 94.00 99 ARG A N 1
ATOM 731 C CA . ARG A 1 99 ? 1.947 0.915 -10.507 1.00 94.00 99 ARG A CA 1
ATOM 732 C C . ARG A 1 99 ? 2.009 0.963 -8.989 1.00 94.00 99 ARG A C 1
ATOM 734 O O . ARG A 1 99 ? 2.785 0.226 -8.383 1.00 94.00 99 ARG A O 1
ATOM 741 N N . ILE A 1 100 ? 1.152 1.791 -8.405 1.00 95.56 100 ILE A N 1
ATOM 742 C CA . ILE A 1 100 ? 0.890 1.859 -6.969 1.00 95.56 100 ILE A CA 1
ATOM 743 C C . ILE A 1 100 ? -0.583 1.515 -6.772 1.00 95.56 100 ILE A C 1
ATOM 745 O O . ILE A 1 100 ? -1.438 2.065 -7.464 1.00 95.56 100 ILE A O 1
ATOM 749 N N . GLU A 1 101 ? -0.872 0.613 -5.845 1.00 95.31 101 GLU A N 1
ATOM 750 C CA . GLU A 1 101 ? -2.227 0.233 -5.454 1.00 95.31 101 GLU A CA 1
ATOM 751 C C . GLU A 1 101 ? -2.310 0.190 -3.929 1.00 95.31 101 GLU A C 1
ATOM 753 O O . GLU A 1 101 ? -1.317 -0.095 -3.258 1.00 95.31 101 GLU A O 1
ATOM 758 N N . VAL A 1 102 ? -3.495 0.442 -3.377 1.00 95.38 102 VAL A N 1
ATOM 759 C CA . VAL A 1 102 ? -3.799 0.073 -1.993 1.00 95.38 102 VAL A CA 1
ATOM 760 C C . VAL A 1 102 ? -4.602 -1.219 -2.026 1.00 95.38 102 VAL A C 1
ATOM 762 O O . VAL A 1 102 ? -5.502 -1.371 -2.855 1.00 95.38 102 VAL A O 1
ATOM 765 N N . ILE A 1 103 ? -4.271 -2.157 -1.150 1.00 95.12 103 ILE A N 1
ATOM 766 C CA . ILE A 1 103 ? -5.016 -3.405 -1.008 1.00 95.12 103 ILE A CA 1
ATOM 767 C C . ILE A 1 103 ? -5.422 -3.600 0.447 1.00 95.12 103 ILE A C 1
ATOM 769 O O . ILE A 1 103 ? -4.779 -3.074 1.360 1.00 95.12 103 ILE A O 1
ATOM 773 N N . GLN A 1 104 ? -6.487 -4.373 0.641 1.00 93.06 104 GLN A N 1
ATOM 774 C CA . GLN A 1 104 ? -6.875 -4.833 1.966 1.00 93.06 104 GLN A CA 1
ATOM 775 C C . GLN A 1 104 ? -5.743 -5.703 2.531 1.00 93.06 104 GLN A C 1
ATOM 777 O O . GLN A 1 104 ? -5.188 -6.543 1.810 1.00 93.06 104 GLN A O 1
ATOM 782 N N . ALA A 1 105 ? -5.372 -5.448 3.782 1.00 85.31 105 ALA A N 1
ATOM 783 C CA . ALA A 1 105 ? -4.394 -6.251 4.507 1.00 85.31 105 ALA A CA 1
ATOM 784 C C . ALA A 1 105 ? -5.023 -7.472 5.186 1.00 85.31 105 ALA A C 1
ATOM 786 O O . ALA A 1 105 ? -6.220 -7.399 5.546 1.00 85.31 105 ALA A O 1
#

pLDDT: mean 82.28, std 14.75, range [48.38, 96.62]

Organism: NCBI:txid183556

Sequence (105 aa):
MRSAKRLAASAVIATATAATALVGGGVAQADVPVGQANCHLYPIFNTGGMANCELPTWHQVKLTCVAWPVPFVYWKYGPVQYGQNQSWASCDSLNALTRIEVIQA